Protein AF-A0A9P8K237-F1 (afdb_monomer_lite)

Foldseek 3Di:
DDDDDDDPPVPPPDPDLPDDPPPDRQDPQNVVLVLQLCVLQVVVQVVVVVQDPADADADPVRDFDWDCPPNDTDGDHPVCCVVSVQSNPDRCSVPNGDDDDDDDDDDCVPPDPPDDDDDDDD

pLDDT: mean 84.22, std 20.92, range [34.06, 98.0]

Structure (mmCIF, N/CA/C/O backbone):
data_AF-A0A9P8K237-F1
#
_entry.id   AF-A0A9P8K237-F1
#
loop_
_atom_site.group_PDB
_atom_site.id
_atom_site.type_symbol
_atom_site.label_atom_id
_atom_site.label_alt_id
_atom_site.label_comp_id
_atom_site.label_asym_id
_atom_site.label_entity_id
_atom_site.label_seq_id
_atom_site.pdbx_PDB_ins_code
_atom_site.Cartn_x
_atom_site.Cartn_y
_atom_site.Cartn_z
_atom_site.occupancy
_atom_site.B_iso_or_equiv
_atom_site.auth_seq_id
_atom_site.auth_comp_id
_atom_site.auth_asym_id
_atom_site.auth_atom_id
_atom_site.pdbx_PDB_model_num
ATOM 1 N N . MET A 1 1 ? -9.586 37.305 2.773 1.00 35.75 1 MET A N 1
ATOM 2 C CA . MET A 1 1 ? -9.511 36.939 1.343 1.00 35.75 1 MET A CA 1
ATOM 3 C C . MET A 1 1 ? -8.082 37.187 0.892 1.00 35.75 1 MET A C 1
ATOM 5 O O . MET A 1 1 ? -7.735 38.332 0.643 1.00 35.75 1 MET A O 1
ATOM 9 N N . SER A 1 2 ? -7.235 36.157 0.895 1.00 35.19 2 SER A N 1
ATOM 10 C CA . SER A 1 2 ? -5.824 36.286 0.509 1.00 35.19 2 SER A CA 1
ATOM 11 C C . SER A 1 2 ? -5.600 35.500 -0.776 1.00 35.19 2 SER A C 1
ATOM 13 O O . SER A 1 2 ? -5.652 34.272 -0.766 1.00 35.19 2 SER A O 1
ATOM 15 N N . ASN A 1 3 ? -5.403 36.221 -1.880 1.00 34.06 3 ASN A N 1
ATOM 16 C CA . ASN A 1 3 ? -5.082 35.650 -3.185 1.00 34.06 3 ASN A CA 1
ATOM 17 C C . ASN A 1 3 ? -3.683 35.024 -3.143 1.00 34.06 3 ASN A C 1
ATOM 19 O O . ASN A 1 3 ? -2.691 35.736 -3.004 1.00 34.06 3 ASN A O 1
ATOM 23 N N . ARG A 1 4 ? -3.603 33.697 -3.295 1.00 38.47 4 ARG A N 1
ATOM 24 C CA . ARG A 1 4 ? -2.371 33.019 -3.714 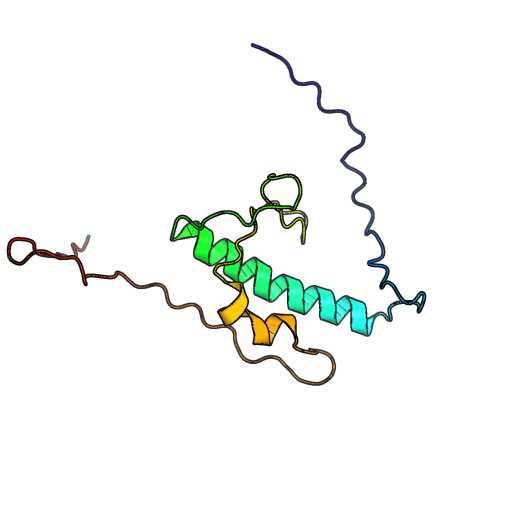1.00 38.47 4 ARG A CA 1
ATOM 25 C C . ARG A 1 4 ? -2.320 33.035 -5.235 1.00 38.47 4 ARG A C 1
ATOM 27 O O . ARG A 1 4 ? -3.081 32.332 -5.893 1.00 38.47 4 ARG A O 1
ATOM 34 N N . THR A 1 5 ? -1.433 33.857 -5.773 1.00 39.25 5 THR A N 1
ATOM 35 C CA . THR A 1 5 ? -1.040 33.831 -7.180 1.00 39.25 5 THR A CA 1
ATOM 36 C C . THR A 1 5 ? -0.317 32.510 -7.444 1.00 39.25 5 THR A C 1
ATOM 38 O O . THR A 1 5 ? 0.773 32.295 -6.921 1.00 39.25 5 THR A O 1
ATOM 41 N N . TYR A 1 6 ? -0.937 31.604 -8.200 1.00 36.94 6 TYR A N 1
ATOM 42 C CA . TYR A 1 6 ? -0.258 30.425 -8.735 1.00 36.94 6 TYR A CA 1
ATOM 43 C C . TYR A 1 6 ? 0.561 30.860 -9.956 1.00 36.94 6 TYR A C 1
ATOM 45 O O . TYR A 1 6 ? -0.010 31.302 -10.954 1.00 36.94 6 TYR A O 1
ATOM 53 N N . SER A 1 7 ? 1.891 30.781 -9.860 1.00 35.44 7 SER A N 1
ATOM 54 C CA . SER A 1 7 ? 2.788 30.943 -11.010 1.00 35.44 7 SER A CA 1
ATOM 55 C C . SER A 1 7 ? 2.492 29.869 -12.055 1.00 35.44 7 SER A C 1
ATOM 57 O O . SER A 1 7 ? 2.380 28.689 -11.735 1.00 35.44 7 SER A O 1
ATOM 59 N N . SER A 1 8 ? 2.394 30.274 -13.319 1.00 41.28 8 SER A N 1
ATOM 60 C CA . SER A 1 8 ? 2.058 29.423 -14.468 1.00 41.28 8 SER A CA 1
ATOM 61 C C . SER A 1 8 ? 3.188 28.485 -14.924 1.00 41.28 8 SER A C 1
ATOM 63 O O . SER A 1 8 ? 3.119 27.937 -16.020 1.00 41.28 8 SER A O 1
ATOM 65 N N . GLU A 1 9 ? 4.240 28.317 -14.122 1.00 41.69 9 GLU A N 1
ATOM 66 C CA . GLU A 1 9 ? 5.450 27.569 -14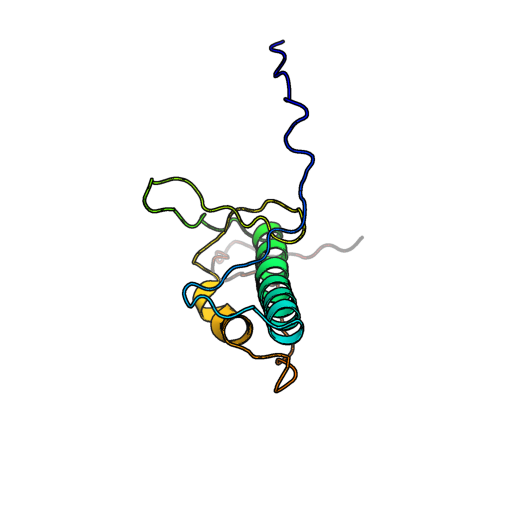.490 1.00 41.69 9 GLU A CA 1
ATOM 67 C C . GLU A 1 9 ? 5.395 26.083 -14.084 1.00 41.69 9 GLU A C 1
ATOM 69 O O . GLU A 1 9 ? 6.161 25.280 -14.611 1.00 41.69 9 GLU A O 1
ATOM 74 N N . ASP A 1 10 ? 4.426 25.677 -13.254 1.00 37.41 10 ASP A N 1
ATOM 75 C CA . ASP A 1 10 ? 4.290 24.287 -12.775 1.00 37.41 10 ASP A CA 1
ATOM 76 C C . ASP A 1 10 ? 3.533 23.344 -13.734 1.00 37.41 10 ASP A C 1
ATOM 78 O O . ASP A 1 10 ? 3.387 22.153 -13.461 1.00 37.41 10 ASP A O 1
ATOM 82 N N . LEU A 1 11 ? 3.057 23.831 -14.887 1.00 40.84 11 LEU A N 1
ATOM 83 C CA . LEU A 1 11 ? 2.319 23.006 -15.862 1.00 40.84 11 LEU A CA 1
ATOM 84 C C . LEU A 1 11 ? 3.212 22.290 -16.887 1.00 40.84 11 LEU A C 1
ATOM 86 O O . LEU A 1 11 ? 2.706 21.554 -17.734 1.00 40.84 11 LEU A O 1
ATOM 90 N N . SER A 1 12 ? 4.534 22.438 -16.799 1.00 37.81 12 SER A N 1
ATOM 91 C CA . SER A 1 12 ? 5.474 21.695 -17.644 1.00 37.81 12 SER A CA 1
ATOM 92 C C . SER A 1 12 ? 5.969 20.431 -16.936 1.00 37.81 12 SER A C 1
ATOM 94 O O . SER A 1 12 ? 7.152 20.281 -16.636 1.00 37.81 12 SER A O 1
ATOM 96 N N . SER A 1 13 ? 5.063 19.482 -16.679 1.00 40.72 13 SER A N 1
ATOM 97 C CA . SER A 1 13 ? 5.451 18.107 -16.327 1.00 40.72 13 SER A CA 1
ATOM 98 C C . SER A 1 13 ? 5.839 17.361 -17.607 1.00 40.72 13 SER A C 1
ATOM 100 O O . SER A 1 13 ? 5.160 16.452 -18.085 1.00 40.72 13 SER A O 1
ATOM 102 N N . GLY A 1 14 ? 6.925 17.822 -18.227 1.00 37.59 14 GLY A N 1
ATOM 103 C CA . GLY A 1 14 ? 7.651 17.048 -19.216 1.00 37.59 14 GLY A CA 1
ATOM 104 C C . GLY A 1 14 ? 8.278 15.862 -18.499 1.00 37.59 14 GLY A C 1
ATOM 105 O O . GLY A 1 14 ? 9.082 16.056 -17.590 1.00 37.59 14 GLY A O 1
ATOM 106 N N . SER A 1 15 ? 7.876 14.657 -18.899 1.00 48.78 15 SER A N 1
ATOM 107 C CA . SER A 1 15 ? 8.394 13.354 -18.483 1.00 48.78 15 SER A CA 1
ATOM 108 C C . SER A 1 15 ? 9.890 13.418 -18.172 1.00 48.78 15 SER A C 1
ATOM 110 O O . SER A 1 15 ? 10.726 13.330 -19.076 1.00 48.78 15 SER A O 1
ATOM 112 N N . GL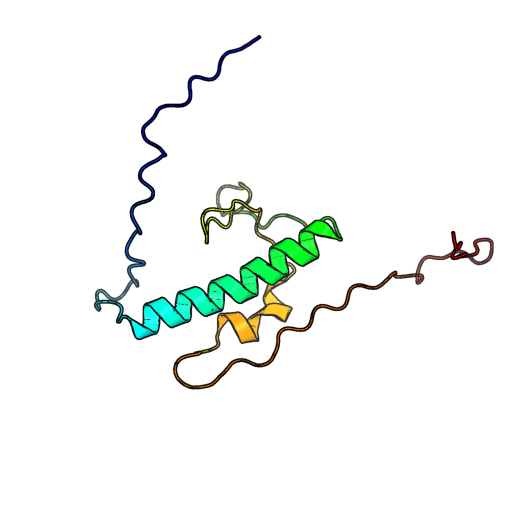N A 1 16 ? 10.246 13.610 -16.900 1.00 48.66 16 GLN A N 1
ATOM 113 C CA . GLN A 1 16 ? 11.649 13.623 -16.521 1.00 48.66 16 GLN A CA 1
ATOM 114 C C . GLN A 1 16 ? 12.200 12.212 -16.739 1.00 48.66 16 GLN A C 1
ATOM 116 O O . GLN A 1 16 ? 11.598 11.242 -16.269 1.00 48.66 16 GLN A O 1
ATOM 121 N N . PRO A 1 17 ? 13.317 12.051 -17.468 1.00 43.25 17 PRO A N 1
ATOM 122 C CA . PRO A 1 17 ? 13.959 10.757 -17.564 1.00 43.25 17 PRO A CA 1
ATOM 123 C C . PRO A 1 17 ? 14.426 10.374 -16.160 1.00 43.25 17 PRO A C 1
ATOM 125 O O . PRO A 1 17 ? 15.259 11.062 -15.570 1.00 43.25 17 PRO A O 1
ATOM 128 N N . VAL A 1 18 ? 13.876 9.283 -15.628 1.00 51.59 18 VAL A N 1
ATOM 129 C CA . VAL A 1 18 ? 14.345 8.668 -14.386 1.00 51.59 18 VAL A CA 1
ATOM 130 C C . VAL A 1 18 ? 15.765 8.175 -14.659 1.00 51.59 18 VAL A C 1
ATOM 132 O O . VAL A 1 18 ? 15.969 7.157 -15.318 1.00 51.59 18 VAL A O 1
ATOM 135 N N . ARG A 1 19 ? 16.760 8.974 -14.267 1.00 45.03 19 ARG A N 1
ATOM 136 C CA . ARG A 1 19 ? 18.179 8.644 -14.414 1.00 45.03 19 ARG A CA 1
ATOM 137 C C . ARG A 1 19 ? 18.587 7.767 -13.235 1.00 45.03 19 ARG A C 1
ATOM 139 O O . ARG A 1 19 ? 18.540 8.222 -12.096 1.00 45.03 19 ARG A O 1
ATOM 146 N N . SER A 1 20 ? 19.005 6.532 -13.500 1.00 49.09 20 SER A N 1
ATOM 147 C CA . SER A 1 20 ? 19.723 5.715 -12.516 1.00 49.09 20 SER A CA 1
ATOM 148 C C . SER A 1 20 ? 21.091 6.334 -12.199 1.00 49.09 20 SER A C 1
ATOM 150 O O . SER A 1 20 ? 21.693 6.969 -13.071 1.00 49.09 20 SER A O 1
ATOM 152 N N . SER A 1 21 ? 21.615 6.100 -10.992 1.00 53.28 21 SER A N 1
ATOM 153 C CA . SER A 1 21 ? 22.922 6.600 -10.526 1.00 53.28 21 SER A CA 1
ATOM 154 C C . SER A 1 21 ? 24.117 6.194 -11.401 1.00 53.28 21 SER A C 1
ATOM 156 O O . SER A 1 21 ? 25.159 6.837 -11.328 1.00 53.28 21 SER A O 1
ATOM 158 N N . ASP A 1 22 ? 23.963 5.176 -12.254 1.00 52.69 22 ASP A N 1
ATOM 159 C CA . ASP A 1 22 ? 25.074 4.494 -12.932 1.00 52.69 22 ASP A CA 1
ATOM 160 C C . ASP A 1 22 ? 25.351 4.967 -14.371 1.00 52.69 22 ASP A C 1
ATOM 162 O O . ASP A 1 22 ? 26.135 4.350 -15.091 1.00 52.69 22 ASP A O 1
ATOM 166 N N . GLY A 1 23 ? 24.715 6.048 -14.834 1.00 53.38 23 GLY A N 1
ATOM 167 C CA . GLY A 1 23 ? 25.026 6.666 -16.135 1.00 53.38 23 GLY A CA 1
ATOM 168 C C . GLY A 1 23 ? 24.710 5.818 -17.379 1.00 53.38 23 GLY A C 1
ATOM 169 O O . GLY A 1 23 ? 24.964 6.270 -18.495 1.00 53.38 23 GLY A O 1
ATOM 170 N N . LYS A 1 24 ? 24.135 4.618 -17.221 1.00 59.19 24 LYS A N 1
ATOM 171 C CA . LYS A 1 24 ? 23.594 3.815 -18.325 1.00 59.19 24 LYS A CA 1
ATOM 172 C C . LYS A 1 24 ? 22.229 4.353 -18.743 1.00 59.19 24 LYS A C 1
ATOM 174 O O . LYS A 1 24 ? 21.405 4.721 -17.909 1.00 59.19 24 LYS A O 1
ATOM 179 N N . GLU A 1 25 ? 21.998 4.415 -20.049 1.00 67.81 25 GLU A N 1
ATOM 180 C CA . GLU A 1 25 ? 20.720 4.851 -20.597 1.00 67.81 25 GLU A CA 1
ATOM 181 C C . GLU A 1 25 ? 19.641 3.805 -20.276 1.00 67.81 25 GLU A C 1
ATOM 183 O O . GLU A 1 25 ? 19.709 2.666 -20.733 1.00 67.81 25 GLU A O 1
ATOM 188 N N . GLN A 1 26 ? 18.669 4.194 -19.447 1.00 71.56 26 GLN A N 1
ATOM 189 C CA . GLN A 1 26 ? 17.552 3.347 -19.032 1.00 71.56 26 GLN A CA 1
ATOM 190 C C . GLN A 1 26 ? 16.777 2.882 -20.272 1.00 71.56 26 GLN A C 1
ATOM 192 O O . GLN A 1 26 ? 16.230 3.725 -21.004 1.00 71.56 26 GLN A O 1
ATOM 197 N N . THR A 1 27 ? 16.712 1.570 -20.507 1.00 89.31 27 THR A N 1
ATOM 198 C CA . THR A 1 27 ? 16.022 1.025 -21.680 1.00 89.31 27 THR A CA 1
ATOM 199 C C . THR A 1 27 ? 14.513 1.254 -21.563 1.00 89.31 27 THR A 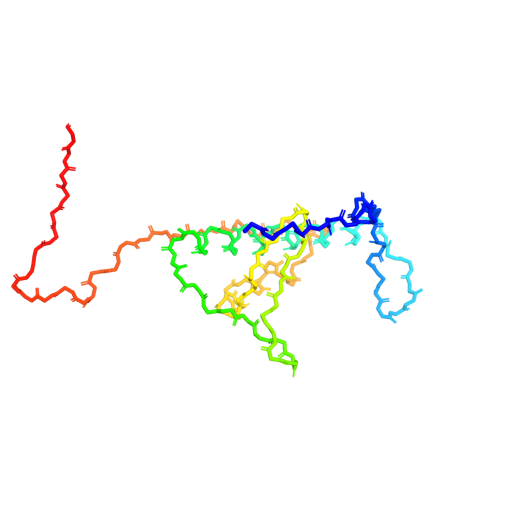C 1
ATOM 201 O O . THR A 1 27 ? 13.974 1.500 -20.480 1.00 89.31 27 THR A O 1
ATOM 204 N N . SER A 1 28 ? 13.787 1.169 -22.681 1.00 90.12 28 SER A N 1
ATOM 205 C CA . SER A 1 28 ? 12.318 1.251 -22.662 1.00 90.12 28 SER A CA 1
ATOM 206 C C . SER A 1 28 ? 11.686 0.184 -21.762 1.00 90.12 28 SER A C 1
ATOM 208 O O . SER A 1 28 ? 10.675 0.457 -21.117 1.00 90.12 28 SER A O 1
ATOM 210 N N . LYS A 1 29 ? 12.311 -0.997 -21.673 1.00 90.38 29 LYS A N 1
ATOM 211 C CA . LYS A 1 29 ? 11.889 -2.094 -20.797 1.00 90.38 29 LYS A CA 1
ATOM 212 C C . LYS A 1 29 ? 12.022 -1.724 -19.328 1.00 90.38 29 LYS A C 1
ATOM 214 O O . LYS A 1 29 ? 11.057 -1.872 -18.587 1.00 90.38 29 LYS A O 1
ATOM 219 N N . ASP A 1 30 ? 13.156 -1.162 -18.925 1.00 92.38 30 ASP A N 1
ATOM 220 C CA . ASP A 1 30 ? 13.356 -0.811 -17.518 1.00 92.38 30 ASP A CA 1
ATOM 221 C C . ASP A 1 30 ? 12.423 0.335 -17.091 1.00 92.38 30 ASP A C 1
ATOM 223 O O . ASP A 1 30 ? 11.931 0.354 -15.965 1.00 92.38 30 ASP A O 1
ATOM 227 N N . ARG A 1 31 ? 12.116 1.276 -17.999 1.00 92.06 31 ARG A N 1
ATOM 228 C CA . ARG A 1 31 ? 11.103 2.319 -17.746 1.00 92.06 31 ARG A CA 1
ATOM 229 C C . ARG A 1 31 ? 9.711 1.724 -17.570 1.00 92.06 31 ARG A C 1
ATOM 231 O O . ARG A 1 31 ? 8.996 2.130 -16.659 1.00 92.06 31 ARG A O 1
ATOM 238 N N . ALA A 1 32 ? 9.330 0.772 -18.421 1.00 92.88 32 ALA A N 1
ATOM 239 C CA . ALA A 1 32 ? 8.063 0.063 -18.282 1.00 92.88 32 ALA A CA 1
ATOM 240 C C . ALA A 1 32 ? 8.001 -0.710 -16.957 1.00 92.88 32 ALA A C 1
ATOM 242 O O . ALA A 1 32 ? 6.976 -0.666 -16.283 1.00 92.88 32 ALA A O 1
ATOM 243 N N . ASN A 1 33 ? 9.105 -1.338 -16.540 1.00 95.06 33 ASN A N 1
ATOM 244 C CA . ASN A 1 33 ? 9.173 -2.023 -15.253 1.00 95.06 33 ASN A CA 1
ATOM 245 C C . ASN A 1 33 ? 8.936 -1.062 -14.077 1.00 95.06 33 ASN A C 1
ATOM 247 O O . ASN A 1 33 ? 8.082 -1.328 -13.236 1.00 95.06 33 ASN A O 1
ATOM 251 N N . LEU A 1 34 ? 9.607 0.097 -14.064 1.00 95.31 34 LEU A N 1
ATOM 252 C CA . LEU A 1 34 ? 9.401 1.127 -13.036 1.00 95.31 34 LEU A CA 1
ATOM 253 C C . LEU A 1 34 ? 7.944 1.600 -12.979 1.00 95.31 34 LEU A C 1
ATOM 255 O O . LEU A 1 34 ? 7.382 1.738 -11.895 1.00 95.31 34 LEU A O 1
ATOM 259 N N . VAL A 1 35 ? 7.310 1.808 -14.137 1.00 95.81 35 VAL A N 1
ATOM 260 C CA . VAL A 1 35 ? 5.887 2.176 -14.206 1.00 95.81 35 VAL A CA 1
ATOM 261 C C . VAL A 1 35 ? 5.015 1.119 -13.526 1.00 95.81 35 VAL A C 1
ATOM 263 O O . VAL A 1 35 ? 4.122 1.477 -12.762 1.00 95.81 35 VAL A O 1
ATOM 266 N N . VAL A 1 36 ? 5.275 -0.169 -13.762 1.00 95.69 36 VAL A N 1
ATOM 267 C CA . VAL A 1 36 ? 4.515 -1.258 -13.131 1.00 95.69 36 VAL A CA 1
ATOM 268 C C . VAL A 1 36 ? 4.760 -1.300 -11.620 1.00 95.69 36 VAL A C 1
ATOM 270 O O . VAL A 1 36 ? 3.794 -1.363 -10.863 1.00 95.69 36 VAL A O 1
ATOM 273 N N . GLN A 1 37 ? 6.013 -1.194 -11.166 1.00 96.12 37 GLN A N 1
ATOM 274 C CA . GLN A 1 37 ? 6.348 -1.164 -9.734 1.00 96.12 37 GLN A CA 1
ATOM 275 C C . GLN A 1 37 ? 5.624 -0.018 -9.012 1.00 96.12 37 GLN A C 1
ATOM 277 O O . GLN A 1 37 ? 4.950 -0.242 -8.005 1.00 96.12 37 GLN A O 1
ATOM 282 N N . HIS A 1 38 ? 5.698 1.200 -9.558 1.00 97.19 38 HIS A N 1
ATOM 283 C CA . HIS A 1 38 ? 5.031 2.369 -8.985 1.00 97.19 38 HIS A CA 1
ATOM 284 C C . HIS A 1 38 ? 3.506 2.289 -9.069 1.00 97.19 38 HIS A C 1
ATOM 286 O O . HIS A 1 38 ? 2.820 2.816 -8.197 1.00 97.19 38 HIS A O 1
ATOM 292 N N . PHE A 1 39 ? 2.951 1.624 -10.084 1.00 97.19 39 PHE A N 1
ATOM 293 C CA . PHE A 1 39 ? 1.509 1.415 -10.172 1.00 97.19 39 PHE A CA 1
ATOM 294 C C . PHE A 1 39 ? 0.992 0.577 -8.997 1.00 97.19 39 PHE A C 1
ATOM 296 O O . PHE A 1 39 ? 0.055 1.000 -8.320 1.00 97.19 39 PHE A O 1
ATOM 303 N N . PHE A 1 40 ? 1.619 -0.570 -8.714 1.00 97.69 40 PHE A N 1
ATOM 304 C CA . PHE A 1 40 ? 1.203 -1.440 -7.608 1.00 97.69 40 PHE A CA 1
ATOM 305 C C . PHE A 1 40 ? 1.321 -0.744 -6.254 1.00 97.69 40 PHE A C 1
ATOM 307 O O . PHE A 1 40 ? 0.364 -0.736 -5.477 1.00 97.69 40 PHE A O 1
ATOM 314 N N . THR A 1 41 ? 2.467 -0.117 -5.978 1.00 97.00 41 THR A N 1
ATOM 315 C CA . THR A 1 41 ? 2.688 0.538 -4.683 1.00 97.00 41 THR A CA 1
ATOM 316 C C . THR A 1 41 ? 1.749 1.718 -4.470 1.00 97.00 41 THR A C 1
ATOM 318 O O . THR A 1 41 ? 1.212 1.883 -3.374 1.00 97.00 41 THR A O 1
ATOM 321 N N . LYS A 1 42 ? 1.485 2.506 -5.515 1.00 97.94 42 LYS A N 1
ATOM 322 C CA . LYS A 1 42 ? 0.590 3.658 -5.423 1.00 97.94 42 LYS A CA 1
ATOM 323 C C . LYS A 1 42 ? -0.879 3.268 -5.329 1.00 97.94 42 LYS A C 1
ATOM 325 O O . LYS A 1 42 ? -1.620 3.909 -4.587 1.00 97.94 42 LYS A O 1
ATOM 330 N N . ALA A 1 43 ? -1.304 2.224 -6.041 1.00 98.00 43 ALA A N 1
ATOM 331 C CA . ALA A 1 43 ? -2.658 1.692 -5.919 1.00 98.00 43 ALA A CA 1
ATOM 332 C C . ALA A 1 43 ? -2.932 1.223 -4.483 1.00 98.00 43 ALA A C 1
ATOM 334 O O . ALA A 1 43 ? -3.941 1.614 -3.896 1.00 98.00 43 ALA A O 1
ATOM 335 N N . ALA A 1 44 ? -1.998 0.467 -3.894 1.00 97.94 44 ALA A N 1
ATOM 336 C CA . ALA A 1 44 ? -2.084 0.039 -2.500 1.00 97.94 44 ALA A CA 1
ATOM 337 C C . ALA A 1 44 ? -2.174 1.227 -1.539 1.00 97.94 44 ALA A C 1
ATOM 339 O O . ALA A 1 44 ? -3.061 1.271 -0.690 1.00 97.94 44 ALA A O 1
ATOM 340 N N . LEU A 1 45 ? -1.294 2.218 -1.713 1.00 97.88 45 LEU A N 1
ATOM 341 C CA . LEU A 1 45 ? -1.256 3.409 -0.872 1.00 97.88 45 LEU A CA 1
ATOM 342 C C . LEU A 1 45 ? -2.589 4.167 -0.891 1.00 97.88 45 LEU A C 1
ATOM 344 O O . LEU A 1 45 ? -3.125 4.454 0.173 1.00 97.88 45 LEU A O 1
ATOM 348 N N . ILE A 1 46 ? -3.149 4.423 -2.079 1.00 97.88 46 ILE A N 1
ATOM 349 C CA . ILE A 1 46 ? -4.433 5.125 -2.243 1.00 97.88 46 ILE A CA 1
ATOM 350 C C . ILE A 1 46 ? -5.583 4.339 -1.605 1.00 97.88 46 ILE A C 1
ATOM 352 O O . ILE A 1 46 ? -6.415 4.914 -0.900 1.00 97.88 46 ILE A O 1
ATOM 356 N N . ILE A 1 47 ? -5.658 3.029 -1.859 1.00 97.88 47 ILE A N 1
ATOM 357 C CA . ILE A 1 47 ? -6.738 2.193 -1.324 1.00 97.88 47 ILE A CA 1
ATOM 358 C C . ILE A 1 47 ? -6.661 2.178 0.202 1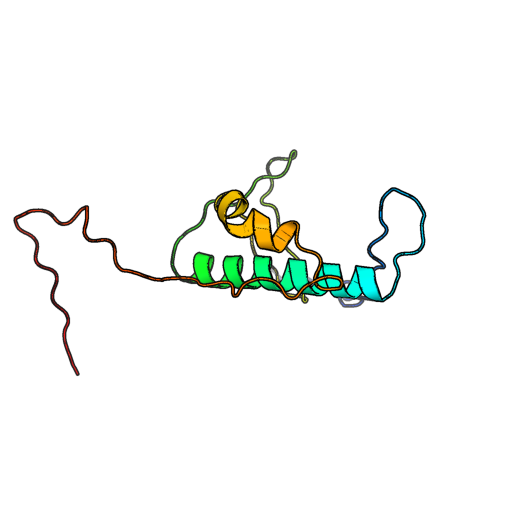.00 97.88 47 ILE A C 1
ATOM 360 O O . ILE A 1 47 ? -7.651 2.505 0.855 1.00 97.88 47 ILE A O 1
ATOM 364 N N . CYS A 1 48 ? -5.497 1.880 0.779 1.00 97.56 48 CYS A N 1
ATOM 365 C CA . CYS A 1 48 ? -5.332 1.805 2.228 1.00 97.56 48 CYS A CA 1
ATOM 366 C C . CYS A 1 48 ? -5.563 3.165 2.904 1.00 97.56 48 CYS A C 1
ATOM 368 O O . CYS A 1 48 ? -6.314 3.232 3.878 1.00 97.56 48 CYS A O 1
ATOM 370 N N . SER A 1 49 ? -5.027 4.263 2.358 1.00 96.31 49 SER A N 1
ATOM 371 C CA . SER A 1 49 ? -5.226 5.608 2.922 1.00 96.31 49 SER A CA 1
ATOM 372 C C . SER A 1 49 ? -6.684 6.073 2.871 1.00 96.31 49 SER A C 1
ATOM 374 O O . SER A 1 49 ? -7.088 6.935 3.644 1.00 96.31 49 SER A O 1
ATOM 376 N N . SER A 1 50 ? -7.490 5.531 1.950 1.00 96.69 50 SER A N 1
ATOM 377 C CA . SER A 1 50 ? -8.926 5.834 1.871 1.00 96.69 50 SER A CA 1
ATOM 378 C C . SER A 1 50 ? -9.763 5.116 2.935 1.00 96.69 50 SER A C 1
ATOM 380 O O . SER A 1 50 ? -10.910 5.494 3.172 1.00 96.69 50 SER A O 1
ATOM 382 N N . ARG A 1 51 ? -9.217 4.061 3.556 1.00 96.38 51 ARG A N 1
ATOM 383 C CA . ARG A 1 51 ? -9.918 3.225 4.543 1.00 96.38 51 ARG A CA 1
ATOM 384 C C . ARG A 1 51 ? -9.464 3.493 5.969 1.00 96.38 51 ARG A C 1
ATOM 386 O O . ARG A 1 51 ? -10.278 3.394 6.882 1.00 96.38 51 ARG A O 1
ATOM 393 N N . VAL A 1 52 ? -8.192 3.830 6.158 1.00 94.31 52 VAL A N 1
ATOM 394 C CA . VAL A 1 52 ? -7.588 4.076 7.469 1.00 94.31 52 VAL A CA 1
ATOM 395 C C . VAL A 1 52 ? -6.637 5.268 7.418 1.00 94.31 52 VAL A C 1
ATOM 397 O O . VAL A 1 52 ? -6.051 5.572 6.381 1.00 94.31 52 VAL A O 1
ATOM 400 N N . SER A 1 53 ? -6.458 5.934 8.561 1.00 94.50 53 SER A N 1
ATOM 401 C CA . SER A 1 53 ? -5.439 6.975 8.701 1.00 94.50 53 SER A CA 1
ATOM 402 C C . SER A 1 53 ? -4.061 6.325 8.815 1.00 94.50 53 SER A C 1
ATOM 404 O O . SER A 1 53 ? -3.782 5.633 9.797 1.00 94.50 53 SER A O 1
ATOM 406 N N . LEU A 1 54 ? -3.216 6.521 7.803 1.00 95.62 54 LEU A N 1
ATOM 407 C CA . LEU A 1 54 ? -1.850 6.002 7.776 1.00 95.62 54 LEU A CA 1
ATOM 408 C C . LEU A 1 54 ? -0.871 7.093 8.229 1.00 95.62 54 LEU A C 1
ATOM 410 O O . LEU A 1 54 ? -0.991 8.232 7.779 1.00 95.62 54 LEU A O 1
ATOM 414 N N . PRO A 1 55 ? 0.107 6.779 9.097 1.00 97.00 55 PRO A N 1
ATOM 415 C CA . PRO A 1 55 ? 1.112 7.751 9.500 1.00 97.00 55 PRO A CA 1
ATOM 416 C C . PRO A 1 55 ? 2.016 8.101 8.307 1.00 97.00 55 PRO A C 1
ATOM 418 O O . PRO A 1 55 ? 2.510 7.182 7.639 1.00 97.00 55 PRO A O 1
ATOM 421 N N . PRO A 1 56 ? 2.273 9.393 8.044 1.00 96.56 56 PRO A N 1
ATOM 422 C CA . PRO A 1 56 ? 3.115 9.793 6.929 1.00 96.56 56 PRO A CA 1
ATOM 423 C C . PRO A 1 56 ? 4.575 9.400 7.169 1.00 96.56 56 PRO A C 1
ATOM 425 O O . PRO A 1 56 ? 5.114 9.549 8.269 1.00 96.56 56 PRO A O 1
ATOM 428 N N . ALA A 1 57 ? 5.235 8.920 6.119 1.00 96.62 57 ALA A N 1
ATOM 429 C CA . ALA A 1 57 ? 6.671 8.697 6.109 1.00 96.62 57 ALA A CA 1
ATOM 430 C C . ALA A 1 57 ? 7.389 10.050 6.122 1.00 96.62 57 ALA A C 1
ATOM 432 O O . ALA A 1 57 ? 7.094 10.932 5.314 1.00 96.62 57 ALA A O 1
ATOM 433 N N . MET A 1 58 ? 8.367 10.207 7.012 1.00 96.75 58 MET A N 1
ATOM 434 C CA . MET A 1 58 ? 9.095 11.468 7.164 1.00 96.75 58 MET A CA 1
ATOM 435 C C . MET A 1 58 ? 10.413 11.453 6.391 1.00 96.75 58 MET A C 1
ATOM 437 O O . MET A 1 58 ? 11.141 10.456 6.342 1.00 96.75 58 MET A O 1
ATOM 441 N N . SER A 1 59 ? 10.736 12.576 5.762 1.00 93.62 59 SER A N 1
ATOM 442 C CA . SER A 1 59 ? 12.031 12.831 5.145 1.00 93.62 59 SER A CA 1
ATOM 443 C C . SER A 1 59 ? 13.096 13.114 6.216 1.00 93.62 59 SER A C 1
ATOM 445 O O . SER A 1 59 ? 12.797 13.351 7.386 1.00 93.62 59 SER A O 1
ATOM 447 N N . LYS A 1 60 ? 14.372 13.160 5.811 1.00 91.62 60 LYS A N 1
ATOM 448 C CA . LYS A 1 60 ? 15.474 13.549 6.711 1.00 91.62 60 LYS A CA 1
ATOM 449 C C . LYS A 1 60 ? 15.351 14.988 7.231 1.00 91.62 60 LYS A C 1
ATOM 451 O O . LYS A 1 60 ? 15.965 15.309 8.241 1.00 91.62 60 LYS A O 1
ATOM 456 N N . THR A 1 61 ? 14.596 15.843 6.539 1.00 92.44 61 THR A N 1
ATOM 457 C CA . THR A 1 61 ? 14.328 17.232 6.942 1.00 92.44 61 THR A CA 1
ATOM 458 C C . THR A 1 61 ? 13.106 17.353 7.855 1.00 92.44 61 THR A C 1
ATOM 460 O O . THR A 1 61 ? 12.824 18.447 8.331 1.00 92.44 61 THR A O 1
ATOM 463 N N . GLY A 1 62 ? 12.407 16.245 8.139 1.00 92.38 62 GLY A N 1
ATOM 464 C CA . GLY A 1 62 ? 11.214 16.216 8.988 1.00 92.38 62 GLY A CA 1
ATOM 465 C C . GLY A 1 62 ? 9.909 16.549 8.260 1.00 92.38 62 GLY A C 1
ATOM 466 O O . GLY A 1 62 ? 8.885 16.724 8.910 1.00 92.38 62 GLY A O 1
ATOM 467 N N . GLU A 1 63 ? 9.931 16.637 6.930 1.00 95.12 63 GLU A N 1
ATOM 468 C CA . GLU A 1 63 ? 8.737 16.868 6.111 1.00 95.12 63 GLU A CA 1
ATOM 469 C C . GLU A 1 63 ? 8.114 15.540 5.667 1.00 95.12 63 GLU A C 1
ATOM 471 O O . GLU A 1 63 ? 8.834 14.569 5.421 1.00 95.12 63 GLU A O 1
ATOM 476 N N . ALA A 1 64 ? 6.788 15.497 5.511 1.00 95.69 64 ALA A N 1
ATOM 477 C CA . ALA A 1 64 ? 6.109 14.330 4.957 1.00 95.69 64 ALA A CA 1
ATOM 478 C C . ALA A 1 64 ? 6.580 14.069 3.518 1.00 95.69 64 ALA A C 1
ATOM 480 O O . ALA A 1 64 ? 6.624 14.973 2.677 1.00 95.69 64 ALA A O 1
ATOM 481 N N . LYS A 1 65 ? 6.944 12.822 3.225 1.00 96.81 65 LYS A N 1
ATOM 482 C CA . LYS A 1 65 ? 7.278 12.390 1.869 1.00 96.81 65 LYS A CA 1
ATOM 483 C C . LYS A 1 65 ? 6.006 12.305 1.037 1.00 96.81 65 LYS A C 1
ATOM 485 O O . LYS A 1 65 ? 4.988 11.798 1.499 1.00 96.81 65 LYS A O 1
ATOM 490 N N . ILE A 1 66 ? 6.090 12.787 -0.199 1.00 96.50 66 ILE A N 1
ATOM 491 C CA . ILE A 1 66 ? 4.970 12.821 -1.137 1.00 96.50 66 ILE A CA 1
ATOM 492 C C . ILE A 1 66 ? 5.331 12.002 -2.372 1.00 96.50 66 ILE A C 1
ATOM 494 O O . ILE A 1 66 ? 6.274 12.360 -3.088 1.00 96.50 66 ILE A O 1
ATOM 498 N N . ASP A 1 67 ? 4.531 10.979 -2.664 1.00 96.00 67 ASP A N 1
ATOM 499 C CA . ASP A 1 67 ? 4.570 10.281 -3.945 1.00 96.00 67 ASP A CA 1
ATOM 500 C C . ASP A 1 67 ? 3.893 11.169 -5.002 1.00 96.00 67 ASP A C 1
ATOM 502 O O . ASP A 1 67 ? 2.782 11.676 -4.807 1.00 96.00 67 ASP A O 1
ATOM 506 N N . ARG A 1 68 ? 4.590 11.387 -6.123 1.00 96.50 68 ARG A N 1
ATOM 507 C CA . ARG A 1 68 ? 4.143 12.244 -7.235 1.00 96.50 68 ARG A CA 1
ATOM 508 C C . ARG A 1 68 ? 3.898 11.482 -8.535 1.00 96.50 68 ARG A C 1
ATOM 510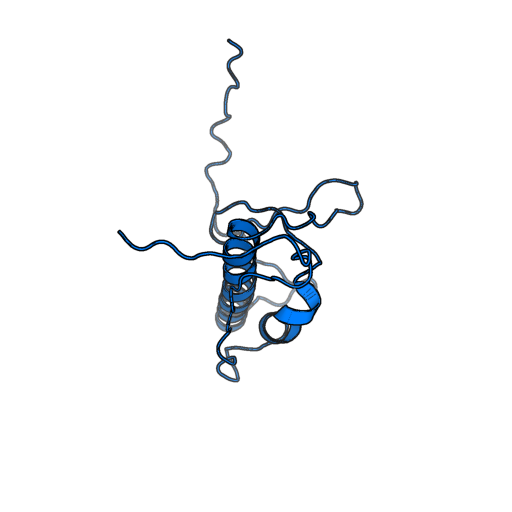 O O . ARG A 1 68 ? 3.704 12.102 -9.583 1.00 96.50 68 ARG A O 1
ATOM 517 N N . TRP A 1 69 ? 3.926 10.154 -8.507 1.00 96.56 69 TRP A N 1
ATOM 518 C CA . TRP A 1 69 ? 3.710 9.350 -9.701 1.00 96.56 69 TRP A CA 1
ATOM 519 C C . TRP A 1 69 ? 2.298 9.544 -10.257 1.00 96.56 69 TRP A C 1
ATOM 521 O O . TRP A 1 69 ? 1.327 9.787 -9.534 1.00 96.56 69 TRP A O 1
ATOM 531 N N . PHE A 1 70 ? 2.183 9.440 -11.581 1.00 97.62 70 PHE A N 1
ATOM 532 C CA . PHE A 1 70 ? 0.907 9.544 -12.298 1.00 97.62 70 PHE A CA 1
ATOM 533 C C . PHE A 1 70 ? 0.147 10.857 -12.029 1.00 97.62 70 PHE A C 1
ATOM 535 O O . PHE A 1 70 ? -1.082 10.873 -11.988 1.00 97.62 70 PHE A O 1
ATOM 542 N N . ASN A 1 71 ? 0.880 11.960 -11.824 1.00 96.56 71 ASN A N 1
ATOM 543 C CA . ASN A 1 71 ? 0.329 13.301 -11.583 1.00 96.56 71 ASN A CA 1
ATOM 544 C C . ASN A 1 71 ? -0.685 13.359 -10.426 1.00 96.56 71 ASN A C 1
ATOM 546 O O . ASN A 1 71 ? -1.610 14.167 -10.442 1.00 96.56 71 ASN A O 1
ATOM 550 N N . THR A 1 72 ? -0.539 12.488 -9.428 1.00 94.88 72 THR A N 1
ATOM 551 C CA . THR A 1 72 ? -1.438 12.427 -8.273 1.00 94.88 72 THR A CA 1
ATOM 552 C C . THR A 1 72 ? -0.600 12.474 -7.005 1.00 94.88 72 THR A C 1
ATOM 554 O O . THR A 1 72 ? 0.245 11.605 -6.807 1.00 94.88 72 THR A O 1
ATOM 557 N N . LEU A 1 73 ? -0.847 13.461 -6.146 1.00 96.56 73 LEU A N 1
ATOM 558 C CA . LEU A 1 73 ? -0.085 13.680 -4.917 1.00 96.56 73 LEU A CA 1
ATOM 559 C C . LEU A 1 73 ? -0.713 12.920 -3.751 1.00 96.56 73 LEU A C 1
ATOM 561 O O . LEU A 1 73 ? -1.913 13.046 -3.512 1.00 96.56 73 LEU A O 1
ATOM 565 N N . ILE A 1 74 ? 0.095 12.150 -3.030 1.00 96.44 74 ILE A N 1
ATOM 566 C CA . ILE A 1 74 ? -0.328 11.431 -1.826 1.00 96.44 74 ILE A CA 1
ATOM 567 C C . ILE A 1 74 ? 0.845 11.309 -0.852 1.00 96.44 74 ILE A C 1
ATOM 569 O O . ILE A 1 74 ? 1.989 11.147 -1.278 1.00 96.44 74 ILE A O 1
ATOM 573 N N . GLU A 1 75 ? 0.569 11.419 0.446 1.00 97.38 75 GLU A N 1
ATOM 574 C CA . GLU A 1 75 ? 1.573 11.183 1.485 1.00 97.38 75 GLU A CA 1
ATOM 575 C C . GLU A 1 75 ? 1.995 9.712 1.476 1.00 97.38 75 GLU A C 1
ATOM 577 O O . GLU A 1 75 ? 1.160 8.808 1.486 1.00 97.38 75 GLU A O 1
ATOM 582 N N . GLU A 1 76 ? 3.302 9.470 1.427 1.00 96.56 76 GLU A N 1
ATOM 583 C CA . GLU A 1 76 ? 3.855 8.127 1.570 1.00 96.56 76 GLU A CA 1
ATOM 584 C C . GLU A 1 76 ? 3.683 7.638 3.009 1.00 96.56 76 GLU A C 1
ATOM 586 O O . GLU A 1 76 ? 3.588 8.427 3.945 1.00 96.56 76 GLU A O 1
ATOM 591 N N . THR A 1 77 ? 3.724 6.324 3.208 1.00 97.50 77 THR A N 1
ATOM 592 C CA . THR A 1 77 ? 3.833 5.721 4.537 1.00 97.50 77 THR A CA 1
ATOM 593 C C . THR A 1 77 ? 4.847 4.589 4.512 1.00 97.50 77 THR A C 1
ATOM 595 O O . THR A 1 77 ? 4.960 3.866 3.520 1.00 97.50 77 THR A O 1
ATOM 598 N N . ASP A 1 78 ? 5.559 4.407 5.622 1.00 96.31 78 ASP A N 1
ATOM 599 C CA . ASP A 1 78 ? 6.470 3.277 5.789 1.00 96.31 78 ASP A CA 1
ATOM 600 C C . ASP A 1 78 ? 5.737 1.995 6.227 1.00 96.31 78 ASP A C 1
ATOM 602 O O . ASP A 1 78 ? 6.301 0.905 6.129 1.00 96.31 78 ASP A O 1
ATOM 606 N N . MET A 1 79 ? 4.466 2.098 6.643 1.00 97.06 79 MET A N 1
ATOM 607 C CA . MET A 1 79 ? 3.661 0.968 7.133 1.00 97.06 79 MET A CA 1
ATOM 608 C C . MET A 1 79 ? 3.464 -0.137 6.093 1.00 97.06 79 MET A C 1
ATOM 610 O O . MET A 1 79 ? 3.408 -1.304 6.452 1.00 97.06 79 MET A O 1
ATOM 614 N N . LEU A 1 80 ? 3.385 0.222 4.809 1.00 96.12 80 LEU A N 1
ATOM 615 C CA . LEU A 1 80 ? 3.144 -0.731 3.720 1.00 96.12 80 LEU A CA 1
ATOM 616 C C . LEU A 1 80 ? 4.445 -1.301 3.129 1.00 96.12 80 LEU A C 1
ATOM 618 O O . LEU A 1 80 ? 4.404 -2.066 2.169 1.00 96.12 80 LEU A O 1
ATOM 622 N N . ASN A 1 81 ? 5.618 -0.908 3.642 1.00 95.06 81 ASN A N 1
ATOM 623 C CA . ASN A 1 81 ? 6.901 -1.253 3.025 1.00 95.06 81 ASN A CA 1
ATOM 624 C C . ASN A 1 81 ? 7.154 -2.762 3.003 1.00 95.06 81 ASN A C 1
ATOM 626 O O . ASN A 1 81 ? 7.625 -3.280 1.993 1.00 95.06 81 ASN A O 1
ATOM 630 N N . GLN A 1 82 ? 6.859 -3.438 4.114 1.00 96.62 82 GLN A N 1
ATOM 631 C CA . GLN A 1 82 ? 7.064 -4.876 4.241 1.00 96.62 82 GLN A CA 1
ATOM 632 C C . GLN A 1 82 ? 6.105 -5.648 3.333 1.00 96.62 82 GLN A C 1
ATOM 634 O O . GLN A 1 82 ? 6.556 -6.495 2.565 1.00 96.62 82 GLN A O 1
ATOM 639 N N . ASP A 1 83 ? 4.817 -5.308 3.372 1.00 96.38 83 ASP A N 1
ATOM 640 C CA . ASP A 1 83 ? 3.789 -5.991 2.584 1.00 96.38 83 ASP A CA 1
ATOM 641 C C . ASP A 1 83 ? 4.005 -5.793 1.081 1.00 96.38 83 ASP A C 1
ATOM 643 O O . ASP A 1 83 ? 3.786 -6.706 0.297 1.00 96.38 83 ASP A O 1
ATOM 647 N N . LEU A 1 84 ? 4.502 -4.625 0.660 1.00 96.81 84 LEU A N 1
ATOM 648 C CA . LEU A 1 84 ? 4.706 -4.302 -0.755 1.00 96.81 84 LEU A CA 1
ATOM 649 C C . LEU A 1 84 ? 6.090 -4.678 -1.303 1.00 96.81 84 LEU A C 1
ATOM 651 O O . LEU A 1 84 ? 6.407 -4.338 -2.447 1.00 96.81 84 LEU A O 1
ATOM 655 N N . GLN A 1 85 ? 6.932 -5.353 -0.518 1.00 95.69 85 GLN A N 1
ATOM 656 C CA . GLN A 1 85 ? 8.322 -5.616 -0.894 1.00 95.69 85 GLN A CA 1
ATOM 657 C C . GLN A 1 85 ? 8.444 -6.468 -2.165 1.00 95.69 85 GLN A C 1
ATOM 659 O O . GLN A 1 85 ? 9.334 -6.227 -2.987 1.00 95.69 85 GLN A O 1
ATOM 664 N N . GLU A 1 86 ? 7.528 -7.416 -2.364 1.00 94.69 86 GLU A N 1
ATOM 665 C CA . GLU A 1 86 ? 7.472 -8.238 -3.575 1.00 94.69 86 GLU A CA 1
ATOM 666 C C . GLU A 1 86 ? 7.273 -7.359 -4.817 1.00 94.69 86 GLU A C 1
ATOM 668 O O . GLU A 1 86 ? 8.103 -7.360 -5.723 1.00 94.69 86 GLU A O 1
ATOM 673 N N . TRP A 1 87 ? 6.248 -6.503 -4.824 1.00 96.44 87 TRP A N 1
ATOM 674 C CA . TRP A 1 87 ? 5.948 -5.639 -5.971 1.00 96.44 87 TRP A CA 1
ATOM 675 C C . TRP A 1 87 ? 6.977 -4.527 -6.199 1.00 96.44 87 TRP A C 1
ATOM 677 O O . TRP A 1 87 ? 7.130 -4.055 -7.324 1.00 96.44 87 TRP A O 1
ATOM 687 N N . ARG A 1 88 ? 7.709 -4.115 -5.157 1.00 94.25 88 ARG A N 1
ATOM 688 C CA . ARG A 1 88 ? 8.812 -3.144 -5.272 1.00 94.25 88 ARG A CA 1
ATOM 689 C C . ARG A 1 88 ? 10.069 -3.730 -5.896 1.00 94.25 88 ARG A C 1
ATOM 691 O O . ARG A 1 88 ? 10.816 -2.997 -6.535 1.00 94.25 88 ARG A O 1
ATOM 698 N N . SER A 1 89 ? 10.323 -5.016 -5.672 1.00 93.19 89 SER A N 1
ATOM 699 C CA . SER A 1 89 ? 11.532 -5.698 -6.147 1.00 93.19 89 SER A CA 1
ATOM 700 C C . SER A 1 89 ? 11.303 -6.568 -7.387 1.00 93.19 89 SER A C 1
ATOM 702 O O . SER A 1 89 ? 12.272 -7.054 -7.966 1.00 93.19 89 SER A O 1
ATOM 704 N N . MET A 1 90 ? 10.049 -6.727 -7.826 1.00 93.81 90 MET A N 1
ATOM 705 C CA . MET A 1 90 ? 9.693 -7.514 -9.009 1.00 93.81 90 MET A CA 1
ATOM 706 C C . MET A 1 90 ? 10.234 -6.928 -10.320 1.00 93.81 90 MET A C 1
ATOM 708 O O . MET A 1 90 ? 10.387 -5.713 -10.473 1.00 93.81 90 MET A O 1
ATOM 712 N N . ASP A 1 91 ? 10.459 -7.807 -11.295 1.00 94.56 91 ASP A N 1
ATOM 713 C CA . ASP A 1 91 ? 10.774 -7.444 -12.676 1.00 94.56 91 ASP A CA 1
ATOM 714 C C . ASP A 1 91 ? 9.696 -7.987 -13.624 1.00 94.56 91 ASP A C 1
ATOM 716 O O . ASP A 1 91 ? 9.731 -9.144 -14.050 1.00 94.56 91 ASP A O 1
ATOM 720 N N . ALA A 1 92 ? 8.754 -7.114 -13.992 1.00 91.00 92 ALA A N 1
ATOM 721 C CA . ALA A 1 92 ? 7.652 -7.415 -14.904 1.00 91.00 92 ALA A CA 1
ATOM 722 C C . ALA A 1 92 ? 8.110 -7.757 -16.331 1.00 91.00 92 ALA A C 1
ATOM 724 O O . ALA A 1 92 ? 7.297 -8.188 -17.152 1.00 91.00 92 ALA A O 1
ATOM 725 N N . THR A 1 93 ? 9.385 -7.533 -16.663 1.00 89.06 93 THR A N 1
ATOM 726 C CA . THR A 1 93 ? 9.950 -7.878 -17.973 1.00 89.06 93 THR A CA 1
ATOM 727 C C . THR A 1 93 ? 10.427 -9.326 -18.038 1.00 89.06 93 THR A C 1
ATOM 729 O O . THR A 1 93 ? 10.553 -9.867 -19.139 1.00 89.06 93 THR A O 1
ATOM 732 N N . VAL A 1 94 ? 10.662 -9.945 -16.878 1.00 91.75 94 VAL A N 1
ATOM 733 C CA . VAL A 1 94 ? 11.086 -11.342 -16.733 1.00 91.75 94 VAL A CA 1
ATOM 734 C C . VAL A 1 94 ? 9.884 -12.233 -16.449 1.00 91.75 94 VAL A C 1
ATOM 736 O O . VAL A 1 94 ? 9.693 -13.241 -17.128 1.00 91.75 94 VAL A O 1
ATOM 739 N N . GLU A 1 95 ? 9.053 -11.849 -15.481 1.00 89.94 95 GLU A N 1
ATOM 740 C CA . GLU A 1 95 ? 7.890 -12.623 -15.055 1.00 89.94 95 GLU A CA 1
ATOM 741 C C . GLU A 1 95 ? 6.734 -11.703 -14.660 1.00 89.94 95 GLU A C 1
ATOM 743 O O . GLU A 1 95 ? 6.924 -10.586 -14.183 1.00 89.94 95 GLU A O 1
ATOM 748 N N . ARG A 1 96 ? 5.499 -12.169 -14.861 1.00 88.69 96 ARG A N 1
ATOM 749 C CA . ARG A 1 96 ? 4.322 -11.424 -14.420 1.00 88.69 96 ARG A CA 1
ATOM 750 C C . ARG A 1 96 ? 4.243 -11.455 -12.884 1.00 88.69 96 ARG A C 1
ATOM 752 O O . ARG A 1 96 ? 4.214 -12.552 -12.333 1.00 88.69 96 ARG A O 1
ATOM 759 N N . PRO A 1 97 ? 4.111 -10.303 -12.199 1.00 88.25 97 PRO A N 1
ATOM 760 C CA . PRO A 1 97 ? 3.990 -10.280 -10.744 1.00 88.25 97 PRO A CA 1
ATOM 761 C C . PRO A 1 97 ? 2.735 -11.009 -10.263 1.00 88.25 97 PRO A C 1
ATOM 763 O O . PRO A 1 97 ? 1.710 -11.033 -10.962 1.00 88.25 97 PRO A O 1
ATOM 766 N N . ALA A 1 98 ? 2.801 -11.543 -9.041 1.00 91.88 98 ALA A N 1
ATOM 767 C CA . ALA A 1 98 ? 1.635 -12.097 -8.376 1.00 91.88 98 ALA A CA 1
ATOM 768 C C . ALA A 1 98 ? 0.528 -11.030 -8.244 1.00 91.88 98 ALA A C 1
ATOM 770 O O . ALA A 1 98 ? 0.816 -9.828 -8.135 1.00 91.88 98 ALA A O 1
ATOM 771 N N . PRO A 1 99 ? -0.756 -11.430 -8.268 1.00 95.31 99 PRO A N 1
ATOM 772 C CA . PRO A 1 99 ? -1.850 -10.503 -8.018 1.00 95.31 99 PRO A CA 1
ATOM 773 C C . PRO A 1 99 ? -1.706 -9.845 -6.641 1.00 95.31 99 PRO A C 1
ATOM 775 O O . PRO A 1 99 ? -1.600 -10.537 -5.633 1.00 95.31 99 PRO A O 1
ATOM 778 N N . LEU A 1 100 ? -1.748 -8.513 -6.600 1.00 97.06 100 LEU A N 1
ATOM 779 C CA . LEU A 1 100 ? -1.862 -7.775 -5.345 1.00 97.06 100 LEU A CA 1
ATOM 780 C C . LEU A 1 100 ? -3.308 -7.852 -4.850 1.00 97.06 100 LEU A C 1
ATOM 782 O O . LEU A 1 100 ? -4.216 -7.338 -5.504 1.00 97.06 100 LEU A O 1
ATOM 786 N N . VAL A 1 101 ? -3.505 -8.486 -3.697 1.00 97.38 101 VAL A N 1
ATOM 787 C CA . VAL A 1 101 ? -4.806 -8.617 -3.034 1.00 97.38 101 VAL A CA 1
ATOM 788 C C . VAL A 1 101 ? -4.819 -7.710 -1.808 1.00 97.38 101 VAL A C 1
ATOM 790 O O . VAL A 1 101 ? -3.884 -7.729 -1.014 1.00 97.38 101 VAL A O 1
ATOM 793 N N . ILE A 1 102 ? -5.868 -6.896 -1.676 1.00 97.06 102 ILE A N 1
ATOM 794 C CA . ILE A 1 102 ? -6.065 -5.990 -0.540 1.00 97.06 102 ILE A CA 1
ATOM 795 C C . ILE A 1 102 ? -7.412 -6.324 0.083 1.00 97.06 102 ILE A C 1
ATOM 797 O O . ILE A 1 102 ? -8.458 -5.994 -0.479 1.00 97.06 102 ILE A O 1
ATOM 801 N N . ASP A 1 103 ? -7.370 -6.953 1.251 1.00 96.81 103 ASP A N 1
ATOM 802 C CA . ASP A 1 103 ? -8.565 -7.269 2.020 1.00 96.81 103 ASP A CA 1
ATOM 803 C C . ASP A 1 103 ? -8.898 -6.117 2.966 1.00 96.81 103 ASP A C 1
ATOM 805 O O . ASP A 1 103 ? -8.074 -5.675 3.768 1.00 96.81 103 ASP A O 1
ATOM 809 N N . VAL A 1 104 ? -10.131 -5.623 2.872 1.00 95.75 104 VAL A N 1
ATOM 810 C CA . VAL A 1 104 ? -10.657 -4.586 3.762 1.00 95.75 104 VAL A CA 1
ATOM 811 C C . VAL A 1 104 ? -11.707 -5.226 4.648 1.00 95.75 104 VAL A C 1
ATOM 813 O O . VAL A 1 104 ? -12.727 -5.712 4.162 1.00 95.75 104 VAL A O 1
ATOM 816 N N . TYR A 1 105 ? -11.457 -5.212 5.950 1.00 94.88 105 TYR A N 1
ATOM 817 C CA . TYR A 1 105 ? -12.317 -5.843 6.938 1.00 94.88 105 TYR A CA 1
ATOM 818 C C . TYR A 1 105 ? -12.591 -4.904 8.111 1.00 94.88 105 TYR A C 1
ATOM 820 O O . TYR A 1 105 ? -11.869 -3.936 8.353 1.00 94.88 105 TYR A O 1
ATOM 828 N N . LEU A 1 106 ? -13.665 -5.203 8.837 1.00 93.44 106 LEU A N 1
ATOM 829 C CA . LEU A 1 106 ? -13.989 -4.556 10.099 1.00 93.44 106 LEU A CA 1
ATOM 830 C C . LEU A 1 106 ? -13.366 -5.367 11.239 1.00 93.44 106 LEU A C 1
ATOM 832 O O . LEU A 1 106 ? -13.708 -6.535 11.415 1.00 93.44 106 LEU A O 1
ATOM 836 N N . ASP A 1 107 ? -12.469 -4.752 12.007 1.00 92.94 107 ASP A N 1
ATOM 837 C CA . ASP A 1 107 ? -11.887 -5.375 13.196 1.00 92.94 107 ASP A CA 1
ATOM 838 C C . ASP A 1 107 ? -12.796 -5.164 14.416 1.00 92.94 107 ASP A C 1
ATOM 840 O O . ASP A 1 107 ? -13.079 -4.033 14.817 1.00 92.94 107 ASP A O 1
ATOM 844 N N . THR A 1 108 ? -13.253 -6.262 15.015 1.00 93.94 108 THR A N 1
ATOM 845 C CA . THR A 1 108 ? -14.099 -6.257 16.216 1.00 93.94 108 THR A CA 1
ATOM 846 C C . THR A 1 108 ? -13.343 -6.673 17.477 1.00 93.94 108 THR A C 1
ATOM 848 O O . THR A 1 108 ? -13.976 -6.913 18.504 1.00 93.94 108 THR A O 1
ATOM 851 N N . ALA A 1 109 ? -12.009 -6.766 17.444 1.00 93.75 109 ALA A N 1
ATOM 852 C CA . ALA A 1 109 ? -11.199 -7.201 18.584 1.00 93.75 109 ALA A CA 1
ATOM 853 C C . ALA A 1 109 ? -11.377 -6.322 19.835 1.00 93.75 109 ALA A C 1
ATOM 855 O O . ALA A 1 109 ? -11.180 -6.792 20.953 1.00 93.75 109 ALA A O 1
ATOM 856 N N . GLN A 1 110 ? -11.770 -5.057 19.658 1.00 92.69 110 GLN A N 1
ATOM 857 C CA . GLN A 1 110 ? -11.986 -4.093 20.745 1.00 92.69 110 GLN A CA 1
ATOM 858 C C . GLN A 1 110 ? -13.464 -3.931 21.147 1.00 92.69 110 GLN A C 1
ATOM 860 O O . GLN A 1 110 ? -13.800 -2.999 21.877 1.00 92.69 110 GLN A O 1
ATOM 865 N N . LEU A 1 111 ? -14.359 -4.812 20.688 1.00 94.94 111 LEU A N 1
ATOM 866 C CA . LEU A 1 111 ? -15.775 -4.758 21.054 1.00 94.94 111 LEU A CA 1
ATOM 867 C C . LEU A 1 111 ? -15.964 -5.215 22.511 1.00 94.94 111 LEU A C 1
ATOM 869 O O . LEU A 1 111 ? -15.675 -6.361 22.859 1.00 94.94 111 LEU A O 1
ATOM 873 N N . ALA A 1 112 ? -16.449 -4.324 23.377 1.00 94.19 112 ALA A N 1
ATOM 874 C CA . ALA A 1 112 ? -16.679 -4.647 24.783 1.00 94.19 112 ALA A CA 1
ATOM 875 C C . ALA A 1 112 ? -17.861 -5.629 24.954 1.00 94.19 112 ALA A C 1
ATOM 877 O O . ALA A 1 112 ? -18.781 -5.621 24.135 1.00 94.19 112 ALA A O 1
ATOM 878 N N . PRO A 1 113 ? -17.918 -6.427 26.043 1.00 93.19 113 PRO A N 1
ATOM 879 C CA . PRO A 1 113 ? -18.983 -7.422 26.243 1.00 93.19 113 PRO A CA 1
ATOM 880 C C . PRO A 1 113 ? -20.408 -6.852 26.263 1.00 93.19 113 PRO A C 1
ATOM 882 O O . PRO A 1 113 ? -21.373 -7.576 26.047 1.00 93.19 113 PRO A O 1
ATOM 885 N N . ASN A 1 114 ? -20.546 -5.561 26.557 1.00 95.50 114 ASN A N 1
ATOM 886 C CA . ASN A 1 114 ? -21.814 -4.837 26.584 1.00 95.50 114 ASN A CA 1
ATOM 887 C C . ASN A 1 114 ? -22.116 -4.078 25.278 1.00 95.50 114 ASN A C 1
ATOM 889 O O . ASN A 1 114 ? -23.047 -3.276 25.251 1.00 95.50 114 ASN A O 1
ATOM 893 N N . GLN A 1 115 ? -21.330 -4.283 24.220 1.00 95.81 115 GLN A N 1
ATOM 894 C CA . GLN A 1 115 ? -21.547 -3.707 22.896 1.00 95.81 115 GLN A CA 1
ATOM 895 C C . GLN A 1 115 ? -21.989 -4.796 21.915 1.00 95.81 115 GLN A C 1
ATOM 897 O O . GLN A 1 115 ? -21.606 -5.959 22.023 1.00 95.81 115 GLN A O 1
ATOM 902 N N . THR A 1 116 ? -22.809 -4.427 20.934 1.00 92.56 116 THR A N 1
ATOM 903 C CA . THR A 1 116 ? -23.278 -5.340 19.886 1.00 92.56 116 THR A CA 1
ATOM 904 C C . THR A 1 116 ? -23.112 -4.664 18.537 1.00 92.56 116 THR A C 1
ATOM 906 O O . THR A 1 116 ? -23.556 -3.532 18.352 1.00 92.56 116 THR A O 1
ATOM 909 N N . LEU A 1 117 ? -22.464 -5.356 17.602 1.00 94.00 117 LEU A N 1
ATOM 910 C CA . LEU A 1 117 ? -22.386 -4.938 16.210 1.00 94.00 117 LEU A CA 1
ATOM 911 C C . LEU A 1 117 ? -23.642 -5.423 15.485 1.00 94.00 117 LEU A C 1
ATOM 913 O O . LEU A 1 117 ? -23.944 -6.615 15.498 1.00 94.00 117 LEU A O 1
ATOM 917 N N . VAL A 1 118 ? -24.360 -4.502 14.851 1.00 93.94 118 VAL A N 1
ATOM 918 C CA . VAL A 1 118 ? -25.570 -4.798 14.079 1.00 93.94 118 VAL A CA 1
ATOM 919 C C . VAL A 1 118 ? -25.390 -4.228 12.678 1.00 93.94 118 VAL A C 1
ATOM 921 O O . VAL A 1 118 ? -25.024 -3.063 12.532 1.00 93.94 118 VAL A O 1
ATOM 924 N N . ALA A 1 119 ? -25.634 -5.049 11.659 1.00 92.94 119 ALA A N 1
ATOM 925 C CA . ALA A 1 119 ? -25.763 -4.598 10.279 1.00 92.94 119 ALA A CA 1
ATOM 926 C C . ALA A 1 119 ? -27.246 -4.342 9.991 1.00 92.94 119 ALA A C 1
ATOM 928 O O . ALA A 1 119 ? -28.083 -5.177 10.329 1.00 92.94 119 ALA A O 1
ATOM 929 N N . ILE A 1 120 ? -27.556 -3.186 9.412 1.00 94.00 120 ILE A N 1
ATOM 930 C CA . ILE A 1 120 ? -28.919 -2.777 9.063 1.00 94.00 120 ILE A CA 1
ATOM 931 C C . ILE A 1 120 ? -29.016 -2.814 7.538 1.00 94.00 120 ILE A C 1
ATOM 933 O O . ILE A 1 120 ? -28.112 -2.317 6.863 1.00 94.00 120 ILE A O 1
ATOM 937 N N . ASP A 1 121 ? -30.061 -3.445 7.013 1.00 92.56 121 ASP A N 1
ATOM 938 C CA . ASP A 1 121 ? -30.416 -3.405 5.597 1.00 92.56 121 ASP A CA 1
ATOM 939 C C . ASP A 1 121 ? -31.276 -2.168 5.274 1.00 92.56 121 ASP A C 1
ATOM 941 O O . ASP A 1 121 ? -31.794 -1.501 6.171 1.00 92.56 121 ASP A O 1
ATOM 945 N N . GLU A 1 122 ? -31.367 -1.818 3.988 1.00 79.00 122 GLU A N 1
ATOM 946 C CA . GLU A 1 122 ? -32.351 -0.839 3.491 1.00 79.00 122 GLU A CA 1
ATOM 947 C C . GLU A 1 122 ? -33.671 -1.521 3.117 1.00 79.00 122 GLU A C 1
ATOM 949 O O . GLU A 1 122 ? -33.619 -2.616 2.505 1.00 79.00 122 GLU A O 1
#

Secondary structure (DSSP, 8-state):
-------TTTT---------TT-----HHHHHHHHHHHHHHHHHHHHHHHHS-PPPPBPTTSPBPEE-GGG--EE--STTTTTTHHHHH--TTTSPPPP---------TT--TT--------

Organism: Aureobasidium melanogenum (NCBI:txid46634)

InterPro domains:
  IPR018731 Autophagy-related protein 13, N-terminal [PF10033] (36-122)
  IPR036570 HORMA domain superfamily [G3DSA:3.30.900.10] (28-122)
  IPR040182 Autophagy-related protein 13 [PTHR13430] (22-109)

Radius of gyration: 20.04 Å; chains: 1; bounding box: 57×50×49 Å

Sequence (122 aa):
MSNRTYSSEDLSSGSQPVRSSDGKEQTSKDRANLVVQHFFTKAALIICSSRVSLPPAMSKTGEAKIDRWFNTLIEETDMLNQDLQEWRSMDATVERPAPLVIDVYLDTAQLAPNQTLVAIDE